Protein AF-A0A7V6G602-F1 (afdb_monomer)

Radius of gyration: 12.36 Å; Cα contacts (8 Å, |Δi|>4): 120; chains: 1; bounding box: 35×34×28 Å

Solvent-accessible surface area (backbone atoms only — not comparable to full-atom values): 4573 Å² total; per-residue (Å²): 131,84,48,66,46,73,57,56,68,73,54,24,54,55,43,66,74,45,83,66,79,53,97,54,31,35,46,23,34,36,34,29,69,89,70,51,75,44,69,81,35,47,25,39,69,42,35,32,36,58,44,56,95,86,59,87,77,57,80,82,42,54,65,46,78,44,73,6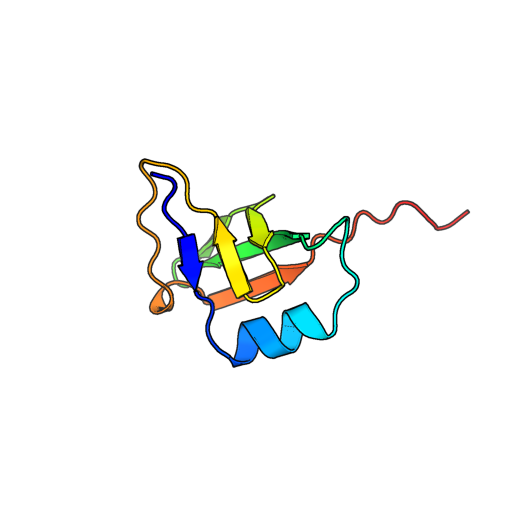0,74,77,85,82,78,81,129

Structure (mmCIF, N/CA/C/O backbone):
data_AF-A0A7V6G602-F1
#
_entry.id   AF-A0A7V6G602-F1
#
loop_
_atom_site.group_PDB
_atom_site.id
_atom_site.type_symbol
_atom_site.label_atom_id
_atom_site.label_alt_id
_atom_site.label_comp_id
_atom_site.label_asym_id
_atom_site.label_entity_id
_atom_site.label_seq_id
_atom_site.pdbx_PDB_ins_code
_atom_site.Cartn_x
_atom_site.Cartn_y
_atom_site.Cartn_z
_atom_site.occupancy
_atom_site.B_iso_or_equiv
_atom_site.auth_seq_id
_atom_site.auth_comp_id
_atom_site.auth_asym_id
_atom_site.auth_atom_id
_atom_site.pdbx_PDB_model_num
ATOM 1 N N . MET A 1 1 ? 2.525 -17.654 9.983 1.00 45.59 1 MET A N 1
ATOM 2 C CA . MET A 1 1 ? 2.409 -17.431 8.521 1.00 45.59 1 MET A CA 1
ATOM 3 C C . MET A 1 1 ? 2.130 -15.951 8.343 1.00 45.59 1 MET A C 1
ATOM 5 O O . MET A 1 1 ? 1.196 -15.473 8.962 1.00 45.59 1 MET A O 1
ATOM 9 N N . GLY A 1 2 ? 2.983 -15.206 7.635 1.00 58.34 2 GLY A N 1
ATOM 10 C CA . GLY A 1 2 ? 2.841 -13.747 7.561 1.00 58.34 2 GLY A CA 1
ATOM 11 C C . GLY A 1 2 ? 1.571 -13.346 6.812 1.00 58.34 2 GLY A C 1
ATOM 12 O O . GLY A 1 2 ? 1.394 -13.760 5.665 1.00 58.34 2 GLY A O 1
ATOM 13 N N . ASN A 1 3 ? 0.714 -12.551 7.452 1.00 81.56 3 ASN A N 1
ATOM 14 C CA . ASN A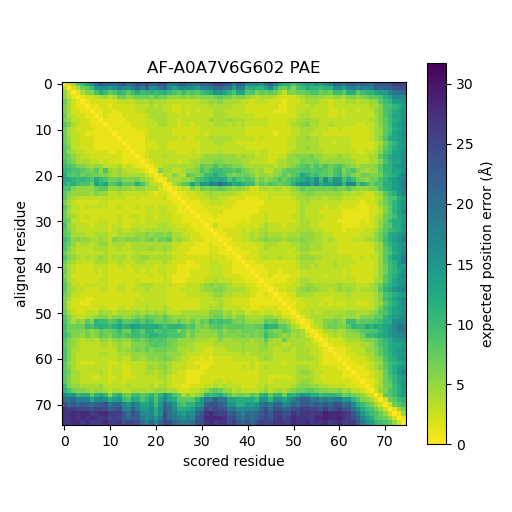 1 3 ? -0.499 -12.028 6.837 1.00 81.56 3 ASN A CA 1
ATOM 15 C C . ASN A 1 3 ? -0.117 -11.035 5.731 1.00 81.56 3 ASN A C 1
ATOM 17 O O . ASN A 1 3 ? 0.677 -10.114 5.934 1.00 81.56 3 ASN A O 1
ATOM 21 N N . LYS A 1 4 ? -0.655 -11.254 4.532 1.00 86.69 4 LYS A N 1
ATOM 22 C CA . LYS A 1 4 ? -0.491 -10.361 3.385 1.00 86.69 4 LYS A CA 1
ATOM 23 C C . LYS A 1 4 ? -1.867 -9.923 2.927 1.00 86.69 4 LYS A C 1
ATOM 25 O O . LYS A 1 4 ? -2.744 -10.763 2.742 1.00 86.69 4 LYS A O 1
ATOM 30 N N . LEU A 1 5 ? -2.027 -8.627 2.715 1.00 89.75 5 LEU A N 1
ATOM 31 C CA . LEU A 1 5 ? -3.258 -8.030 2.229 1.00 89.75 5 LEU A CA 1
ATOM 32 C C . LEU A 1 5 ? -3.075 -7.658 0.758 1.00 89.75 5 LEU A C 1
ATOM 34 O O . LEU A 1 5 ? -2.154 -6.917 0.413 1.00 89.75 5 LEU A O 1
ATOM 38 N N . ARG A 1 6 ? -3.916 -8.200 -0.124 1.00 91.56 6 ARG A N 1
ATOM 39 C CA . ARG A 1 6 ? -3.863 -7.873 -1.553 1.00 91.56 6 ARG A CA 1
ATOM 40 C C . ARG A 1 6 ? -4.533 -6.526 -1.791 1.00 91.56 6 ARG A C 1
ATOM 42 O O . ARG A 1 6 ? -5.720 -6.407 -1.541 1.00 91.56 6 ARG A O 1
ATOM 49 N N . LEU A 1 7 ? -3.797 -5.548 -2.301 1.00 91.81 7 LEU A N 1
ATOM 50 C CA . LEU A 1 7 ? -4.297 -4.198 -2.554 1.00 91.81 7 LEU A CA 1
ATOM 51 C C . LEU A 1 7 ? -5.392 -4.163 -3.637 1.00 91.81 7 LEU A C 1
ATOM 53 O O . LEU A 1 7 ? -5.490 -5.062 -4.475 1.00 91.81 7 LEU A O 1
ATOM 57 N N . LYS A 1 8 ? -6.211 -3.103 -3.626 1.00 92.38 8 LYS A N 1
ATOM 58 C CA . LYS A 1 8 ? -7.198 -2.823 -4.684 1.00 92.38 8 LYS A CA 1
ATOM 59 C C . LYS A 1 8 ? -6.489 -2.511 -6.005 1.00 92.38 8 LYS A C 1
ATOM 61 O O . LYS A 1 8 ? -5.387 -1.964 -5.998 1.00 92.38 8 LYS A O 1
ATOM 66 N N . GLU A 1 9 ? -7.130 -2.810 -7.135 1.00 91.00 9 GLU A N 1
ATOM 67 C CA . GLU A 1 9 ? -6.531 -2.631 -8.470 1.00 91.00 9 GLU A CA 1
ATOM 68 C C . GLU A 1 9 ? -6.080 -1.192 -8.742 1.00 91.00 9 GLU A C 1
ATOM 70 O O . GLU A 1 9 ? -5.046 -0.991 -9.368 1.00 91.00 9 GLU A O 1
ATOM 75 N N . GLU A 1 10 ? -6.790 -0.195 -8.209 1.00 91.31 10 GLU A N 1
ATOM 76 C CA . GLU A 1 10 ? -6.388 1.215 -8.283 1.00 91.31 10 GLU A CA 1
ATOM 77 C C . GLU A 1 10 ? -5.013 1.469 -7.639 1.00 91.31 10 GLU A C 1
ATOM 79 O O . GLU A 1 10 ? -4.161 2.148 -8.213 1.00 91.31 10 GLU A O 1
ATOM 84 N N . HIS A 1 11 ? -4.759 0.868 -6.474 1.00 91.56 11 HIS A N 1
ATOM 85 C CA . HIS A 1 11 ? -3.501 1.004 -5.752 1.00 91.56 11 HIS A CA 1
ATOM 86 C C . HIS A 1 11 ? -2.398 0.200 -6.434 1.00 91.56 11 HIS A C 1
ATOM 88 O O . HIS A 1 11 ? -1.276 0.684 -6.545 1.00 91.56 11 HIS A O 1
ATOM 94 N N . ILE A 1 12 ? -2.721 -0.999 -6.931 1.00 92.31 12 ILE A N 1
ATOM 95 C CA . ILE A 1 12 ? -1.788 -1.822 -7.708 1.00 92.31 12 ILE A CA 1
ATOM 96 C C . ILE A 1 12 ? -1.358 -1.076 -8.967 1.00 92.31 12 ILE A C 1
ATOM 98 O O . ILE A 1 12 ? -0.168 -1.004 -9.257 1.00 92.31 12 ILE A O 1
ATOM 102 N N . GLY A 1 13 ? -2.310 -0.491 -9.694 1.00 92.25 13 GLY A N 1
ATOM 103 C CA . GLY A 1 13 ? -2.045 0.304 -10.886 1.00 92.25 13 GLY A CA 1
ATOM 104 C C . GLY A 1 13 ? -1.161 1.505 -10.575 1.00 92.25 13 GLY A C 1
ATOM 105 O O . GLY A 1 13 ? -0.175 1.729 -11.271 1.00 92.25 13 GLY A O 1
ATOM 106 N N . TYR A 1 14 ? -1.448 2.238 -9.497 1.00 91.19 14 TYR A N 1
ATOM 107 C CA . TYR A 1 14 ? -0.584 3.328 -9.045 1.00 91.19 14 TYR A CA 1
ATOM 108 C C . TYR A 1 14 ? 0.842 2.841 -8.744 1.00 91.19 14 TYR A C 1
ATOM 110 O O . TYR A 1 14 ? 1.793 3.368 -9.317 1.00 91.19 14 TYR A O 1
ATOM 118 N N . LEU A 1 15 ? 0.991 1.811 -7.906 1.00 90.31 15 LEU A N 1
ATOM 119 C CA . LEU A 1 15 ? 2.289 1.300 -7.457 1.00 90.31 15 LEU A CA 1
ATOM 120 C C . LEU A 1 15 ? 3.105 0.644 -8.576 1.00 90.31 15 LEU A C 1
ATOM 122 O O . LEU A 1 15 ? 4.321 0.803 -8.600 1.00 90.31 15 LEU A O 1
ATOM 126 N N . SER A 1 16 ? 2.453 -0.027 -9.528 1.00 89.62 16 SER A N 1
ATOM 127 C CA . SER A 1 16 ? 3.117 -0.653 -10.684 1.00 89.62 16 SER A CA 1
ATOM 128 C C . SER A 1 16 ? 3.722 0.376 -11.642 1.00 89.62 16 SER A C 1
ATOM 130 O O . SER A 1 16 ? 4.613 0.050 -12.418 1.00 89.62 16 SER A O 1
ATOM 132 N N . ASN A 1 17 ? 3.235 1.621 -11.600 1.00 89.06 17 ASN A N 1
ATOM 133 C CA . ASN A 1 17 ? 3.800 2.738 -12.356 1.00 89.06 17 ASN A CA 1
ATOM 134 C C . ASN A 1 17 ? 4.890 3.496 -11.578 1.00 89.06 17 ASN A C 1
ATOM 136 O O . ASN A 1 17 ? 5.470 4.441 -12.112 1.00 89.06 17 ASN A O 1
ATOM 140 N N . GLN A 1 18 ? 5.158 3.125 -10.323 1.00 87.94 18 GLN A N 1
ATOM 141 C CA . GLN A 1 18 ? 6.221 3.716 -9.516 1.00 87.94 18 GLN A CA 1
ATOM 142 C C . GLN A 1 18 ? 7.490 2.858 -9.575 1.00 87.94 18 GLN A C 1
ATOM 144 O O . GLN A 1 18 ? 7.399 1.638 -9.727 1.00 87.94 18 GLN A O 1
ATOM 149 N N . PRO A 1 19 ? 8.682 3.461 -9.418 1.00 84.06 19 PRO A N 1
ATOM 150 C CA . PRO A 1 19 ? 9.917 2.697 -9.338 1.00 84.06 19 PRO A CA 1
ATOM 151 C C . PRO A 1 19 ? 9.893 1.746 -8.135 1.00 84.06 19 PRO A C 1
ATOM 153 O O . PRO A 1 19 ? 9.391 2.077 -7.058 1.00 84.06 19 PRO A O 1
ATOM 156 N N . GLU A 1 20 ? 10.454 0.556 -8.312 1.00 85.19 20 GLU A N 1
ATOM 157 C CA . GLU A 1 20 ? 10.711 -0.360 -7.206 1.00 85.19 20 GLU A CA 1
ATOM 158 C C . GLU A 1 20 ? 11.960 0.084 -6.440 1.00 85.19 20 GLU A C 1
ATOM 160 O O . GLU A 1 20 ? 12.919 0.592 -7.022 1.00 85.19 20 GLU A O 1
ATOM 165 N N . GLN A 1 21 ? 11.959 -0.109 -5.122 1.00 84.12 21 GLN A N 1
ATOM 166 C CA . GLN A 1 21 ? 13.092 0.262 -4.262 1.00 84.12 21 GLN A CA 1
ATOM 167 C C . GLN A 1 21 ? 14.048 -0.913 -4.015 1.00 84.12 21 GLN A C 1
ATOM 169 O O . GLN A 1 21 ? 15.061 -0.767 -3.337 1.00 84.12 21 GLN A O 1
ATOM 174 N N . GLY A 1 22 ? 13.734 -2.079 -4.581 1.00 78.38 22 GLY A N 1
ATOM 175 C CA . GLY A 1 22 ? 14.549 -3.286 -4.539 1.00 78.38 22 GLY A CA 1
ATOM 176 C C . GLY A 1 22 ? 13.968 -4.378 -5.438 1.00 78.38 22 GLY A C 1
ATOM 177 O O . GLY A 1 22 ? 13.179 -4.096 -6.334 1.00 78.38 22 GLY A O 1
ATOM 178 N N . MET A 1 23 ? 14.346 -5.637 -5.201 1.00 81.19 23 MET A N 1
ATOM 179 C CA . MET A 1 23 ? 13.868 -6.787 -5.984 1.00 81.19 23 MET A CA 1
ATOM 180 C C . MET A 1 23 ? 12.404 -7.120 -5.660 1.00 81.19 23 MET A C 1
ATOM 182 O O . MET A 1 23 ? 12.138 -7.994 -4.833 1.00 81.19 23 MET A O 1
ATOM 186 N N . GLY A 1 24 ? 11.447 -6.438 -6.288 1.00 84.50 24 GLY A N 1
ATOM 187 C CA . GLY A 1 24 ? 10.033 -6.779 -6.126 1.00 84.50 24 GLY A CA 1
ATOM 188 C C . GLY A 1 24 ? 9.362 -6.152 -4.903 1.00 84.50 24 GLY A C 1
ATOM 189 O O . GLY A 1 24 ? 8.369 -6.703 -4.420 1.00 84.50 24 GLY A O 1
ATOM 190 N N . TYR A 1 25 ? 9.909 -5.075 -4.324 1.00 91.19 25 TYR A N 1
ATOM 191 C CA . TYR A 1 25 ? 9.276 -4.400 -3.187 1.00 91.19 25 TYR A CA 1
ATOM 192 C C . TYR A 1 25 ? 9.347 -2.873 -3.247 1.00 91.19 25 TYR A C 1
ATOM 194 O O . TYR A 1 25 ? 10.264 -2.274 -3.815 1.00 91.19 25 TYR A O 1
ATOM 202 N N . GLN A 1 26 ? 8.362 -2.256 -2.602 1.00 92.00 26 GLN A N 1
ATOM 203 C CA . GLN A 1 26 ? 8.212 -0.816 -2.436 1.00 92.00 26 GLN A CA 1
ATOM 204 C C . GLN A 1 26 ? 7.893 -0.521 -0.972 1.00 92.00 26 GLN A C 1
ATOM 206 O O . GLN A 1 26 ? 7.115 -1.242 -0.341 1.00 92.00 26 GLN A O 1
ATOM 211 N N . ILE A 1 27 ? 8.510 0.520 -0.428 1.00 92.12 27 ILE A N 1
ATOM 212 C CA . ILE A 1 27 ? 8.184 1.081 0.877 1.00 92.12 27 ILE A CA 1
ATOM 213 C C . ILE A 1 27 ? 7.168 2.192 0.635 1.00 92.12 27 ILE A C 1
ATOM 215 O O . ILE A 1 27 ? 7.379 3.076 -0.195 1.00 92.12 27 ILE A O 1
ATOM 219 N N . VAL A 1 28 ? 6.042 2.122 1.330 1.00 92.06 28 VAL A N 1
ATOM 220 C CA . VAL A 1 28 ? 4.917 3.036 1.162 1.00 92.06 28 VAL A CA 1
ATOM 221 C C . VAL A 1 28 ? 4.457 3.557 2.512 1.00 92.06 28 VAL A C 1
ATOM 223 O O . VAL A 1 28 ? 4.538 2.855 3.522 1.00 92.06 28 VAL A O 1
ATOM 226 N N . ASP A 1 29 ? 3.912 4.761 2.502 1.00 93.25 29 ASP A N 1
ATOM 227 C CA . ASP A 1 29 ? 3.146 5.298 3.613 1.00 93.25 29 ASP A CA 1
ATOM 228 C C . ASP A 1 29 ? 1.654 5.140 3.284 1.00 93.25 29 ASP A C 1
ATOM 230 O O . ASP A 1 29 ? 1.212 5.366 2.151 1.00 93.25 29 ASP A O 1
ATOM 234 N N . ILE A 1 30 ? 0.875 4.676 4.261 1.00 92.31 30 ILE A N 1
ATOM 235 C CA . ILE A 1 30 ? -0.549 4.372 4.100 1.00 92.31 30 ILE A CA 1
ATOM 236 C C . ILE A 1 30 ? -1.353 5.251 5.039 1.00 92.31 30 ILE A C 1
ATOM 238 O O . ILE A 1 30 ? -1.198 5.181 6.256 1.00 92.31 30 ILE A O 1
ATOM 242 N N . THR A 1 31 ? -2.263 6.029 4.473 1.00 93.75 31 THR A N 1
ATOM 243 C CA . THR A 1 31 ? -3.234 6.806 5.236 1.00 93.75 31 THR A CA 1
ATOM 244 C C . THR A 1 31 ? -4.528 6.017 5.308 1.00 93.75 31 THR A C 1
ATOM 246 O O . THR A 1 31 ? -5.113 5.676 4.277 1.00 93.75 31 THR A O 1
ATOM 249 N N . LEU A 1 32 ? -4.984 5.727 6.521 1.00 92.69 32 LEU A N 1
ATOM 250 C CA . LEU A 1 32 ? -6.276 5.100 6.765 1.00 92.69 32 LEU A CA 1
ATOM 251 C C . LEU A 1 32 ? -7.395 6.153 6.793 1.00 92.69 32 LEU A C 1
ATOM 253 O O . LEU A 1 32 ? -7.166 7.325 7.096 1.00 92.69 32 LEU A O 1
ATOM 257 N N . LYS A 1 33 ? -8.635 5.738 6.522 1.00 93.44 33 LYS A N 1
ATOM 258 C CA . LYS A 1 33 ? -9.835 6.594 6.533 1.00 93.44 33 LYS A CA 1
ATOM 259 C C . LYS A 1 33 ? -10.086 7.255 7.888 1.00 93.44 33 LYS A C 1
ATOM 261 O O . LYS A 1 33 ? -10.666 8.334 7.939 1.00 93.44 33 LYS A O 1
ATOM 266 N N . ASN A 1 34 ? -9.628 6.637 8.977 1.00 90.75 34 ASN A N 1
ATOM 267 C CA . ASN A 1 34 ? -9.697 7.202 10.326 1.00 90.75 34 ASN A CA 1
ATOM 268 C C . ASN A 1 34 ? -8.627 8.287 10.597 1.00 90.75 34 ASN A C 1
ATOM 270 O O . ASN A 1 34 ? -8.550 8.795 11.712 1.00 90.75 34 ASN A O 1
ATOM 274 N N . GLY A 1 35 ? -7.797 8.630 9.605 1.00 90.94 35 GLY A N 1
ATOM 275 C CA . GLY A 1 35 ? -6.714 9.609 9.716 1.00 90.94 35 GLY A CA 1
ATOM 276 C C . GLY A 1 35 ? -5.405 9.045 10.273 1.00 90.94 35 GLY A C 1
ATOM 277 O O . GLY A 1 35 ? -4.424 9.779 10.373 1.00 90.94 35 GLY A O 1
ATOM 278 N N . GLN A 1 36 ? -5.354 7.756 10.621 1.00 92.00 36 GLN A N 1
ATOM 279 C CA . GLN A 1 36 ? -4.128 7.111 11.075 1.00 92.00 36 GLN A CA 1
ATOM 280 C C . GLN A 1 36 ? -3.151 6.948 9.909 1.00 92.00 36 GLN A C 1
ATOM 282 O O . GLN A 1 36 ? -3.501 6.408 8.859 1.00 92.00 36 GLN A O 1
ATOM 287 N N . LEU A 1 37 ? -1.908 7.376 10.121 1.00 92.38 37 LEU A N 1
ATOM 288 C CA . LEU A 1 37 ? -0.823 7.221 9.160 1.00 92.38 37 LEU A CA 1
ATOM 289 C C . LEU A 1 37 ? 0.064 6.039 9.555 1.00 92.38 37 LEU A C 1
ATOM 291 O O . LEU A 1 37 ? 0.570 5.961 10.676 1.00 92.38 37 LEU A O 1
ATOM 295 N N . LEU A 1 38 ? 0.258 5.122 8.618 1.00 90.38 38 LEU A N 1
ATOM 296 C CA . LEU A 1 38 ? 1.102 3.951 8.752 1.00 90.38 38 LEU A CA 1
ATOM 297 C C . LEU A 1 38 ? 2.322 4.116 7.857 1.00 90.38 38 LEU A C 1
ATOM 299 O O . LEU A 1 38 ? 2.237 3.917 6.648 1.00 90.38 38 LEU A O 1
ATOM 303 N N . ASN A 1 39 ? 3.451 4.456 8.465 1.00 91.62 39 ASN A N 1
ATOM 304 C CA . ASN A 1 39 ? 4.685 4.700 7.729 1.00 91.62 39 ASN A CA 1
ATOM 305 C C . ASN A 1 39 ? 5.486 3.413 7.493 1.00 91.62 39 ASN A C 1
ATOM 307 O O . ASN A 1 39 ? 5.320 2.428 8.221 1.00 91.62 39 ASN A O 1
ATOM 311 N N . ASP A 1 40 ? 6.373 3.455 6.498 1.00 90.56 40 ASP A N 1
ATOM 312 C CA . ASP A 1 40 ? 7.394 2.428 6.233 1.00 90.56 40 ASP A CA 1
ATOM 313 C C . ASP A 1 40 ? 6.823 1.022 5.978 1.00 90.56 40 ASP A C 1
ATOM 315 O O . ASP A 1 40 ? 7.368 -0.007 6.395 1.00 90.56 40 ASP A O 1
ATOM 319 N N . ARG A 1 41 ? 5.688 0.958 5.282 1.00 91.50 41 ARG A N 1
ATOM 320 C CA . ARG A 1 41 ? 5.010 -0.299 4.972 1.00 91.50 41 ARG A CA 1
ATOM 321 C 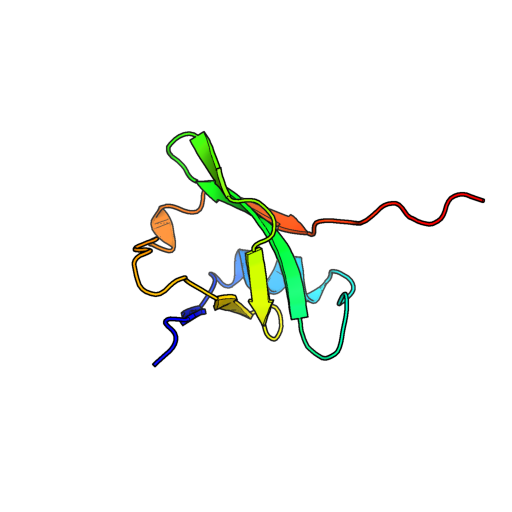C . ARG A 1 41 ? 5.571 -0.940 3.723 1.00 91.50 41 ARG A C 1
ATOM 323 O O . ARG A 1 41 ? 5.822 -0.280 2.728 1.00 91.50 41 ARG A O 1
ATOM 330 N N . ILE A 1 42 ? 5.737 -2.257 3.765 1.00 91.62 42 ILE A N 1
ATOM 331 C CA . ILE A 1 42 ? 6.314 -3.007 2.650 1.00 91.62 42 ILE A CA 1
ATOM 332 C C . ILE A 1 42 ? 5.190 -3.548 1.776 1.00 91.62 42 ILE A C 1
ATOM 334 O O . ILE A 1 42 ? 4.383 -4.365 2.228 1.00 91.62 42 ILE A O 1
ATOM 338 N N . VAL A 1 43 ? 5.192 -3.144 0.510 1.00 92.62 43 VAL A N 1
ATOM 339 C CA . VAL A 1 43 ? 4.381 -3.746 -0.546 1.00 92.62 43 VAL A CA 1
ATOM 340 C C . VAL A 1 43 ? 5.270 -4.614 -1.427 1.00 92.62 43 VAL A C 1
ATOM 342 O O . VAL A 1 43 ? 6.323 -4.181 -1.882 1.00 92.62 43 VAL A O 1
ATOM 345 N N . LEU A 1 44 ? 4.842 -5.850 -1.666 1.00 91.75 44 LEU A N 1
ATOM 346 C CA . LEU A 1 44 ? 5.525 -6.824 -2.514 1.00 91.75 44 LEU A CA 1
ATOM 347 C C . LEU A 1 44 ? 4.842 -6.910 -3.883 1.00 91.75 44 LEU A C 1
ATOM 349 O O . LEU A 1 44 ? 3.614 -7.046 -3.950 1.00 91.75 44 LEU A O 1
ATOM 353 N N . ASN A 1 45 ? 5.636 -6.884 -4.956 1.00 89.38 45 ASN A N 1
ATOM 354 C CA . ASN A 1 45 ? 5.208 -6.940 -6.360 1.00 89.38 45 ASN A CA 1
ATOM 355 C C . ASN A 1 45 ? 4.079 -5.944 -6.672 1.00 89.38 45 ASN A C 1
ATOM 357 O O . ASN A 1 45 ? 3.080 -6.308 -7.298 1.00 89.38 45 ASN A O 1
ATOM 361 N N . SER A 1 46 ? 4.163 -4.744 -6.087 1.00 89.81 46 SER A N 1
ATOM 362 C CA . SER A 1 46 ? 3.147 -3.683 -6.176 1.00 89.81 46 SER A CA 1
ATOM 363 C C . SER A 1 46 ? 1.722 -4.103 -5.776 1.00 89.81 46 SER A C 1
ATOM 365 O O . SER A 1 46 ? 0.770 -3.373 -6.024 1.00 89.81 46 SER A O 1
ATOM 367 N N . SER A 1 47 ? 1.556 -5.274 -5.147 1.00 92.50 47 SER A N 1
ATOM 368 C CA . SER A 1 47 ? 0.253 -5.934 -5.003 1.00 92.50 47 SER A CA 1
ATOM 369 C C . SER A 1 47 ? -0.078 -6.377 -3.589 1.00 92.50 47 SER A C 1
ATOM 371 O O . SER A 1 47 ? -1.250 -6.401 -3.220 1.00 92.50 47 SER A O 1
ATOM 373 N N . TYR A 1 48 ? 0.921 -6.755 -2.793 1.00 92.25 48 TYR A N 1
ATOM 374 C CA . TYR A 1 48 ? 0.693 -7.360 -1.484 1.00 92.25 48 TYR A CA 1
ATOM 375 C C . TYR A 1 48 ? 1.311 -6.520 -0.381 1.00 92.25 48 TYR A C 1
ATOM 377 O O . TYR A 1 48 ? 2.528 -6.516 -0.213 1.00 92.25 48 TYR A O 1
ATOM 385 N N . LEU A 1 49 ? 0.466 -5.865 0.406 1.00 92.12 49 LEU A N 1
ATOM 386 C CA . LEU A 1 49 ? 0.870 -5.205 1.634 1.00 92.12 49 LEU A CA 1
ATOM 387 C C . LEU A 1 49 ? 1.202 -6.256 2.697 1.00 92.12 49 LEU A C 1
ATOM 389 O O . LEU A 1 49 ? 0.393 -7.135 3.001 1.00 92.12 49 LEU A O 1
ATOM 393 N N . LYS A 1 50 ? 2.397 -6.167 3.274 1.00 90.81 50 LYS A N 1
ATOM 394 C CA . LYS A 1 50 ? 2.805 -7.006 4.398 1.00 90.81 50 LYS A CA 1
ATOM 395 C C . LYS A 1 50 ? 2.205 -6.452 5.693 1.00 90.81 50 LYS A C 1
ATOM 397 O O . LYS A 1 50 ? 2.501 -5.321 6.072 1.00 90.81 50 LYS A O 1
ATOM 402 N N . LEU A 1 51 ? 1.396 -7.261 6.373 1.00 88.06 51 LEU A N 1
ATOM 403 C CA . LEU A 1 51 ? 0.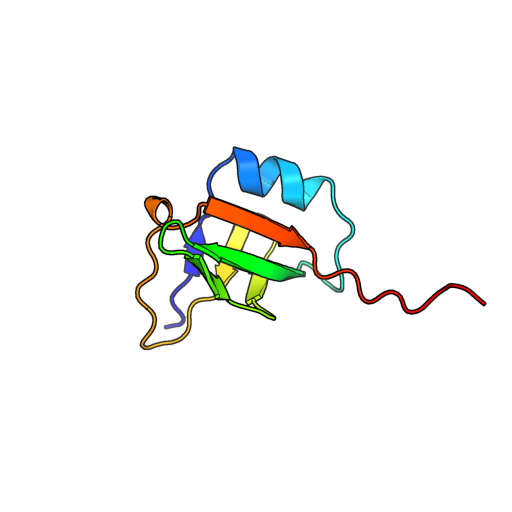843 -6.942 7.688 1.00 88.06 51 LEU A CA 1
ATOM 404 C C . LEU A 1 51 ? 1.713 -7.555 8.791 1.00 88.06 51 LEU A C 1
ATOM 406 O O . LEU A 1 51 ? 2.324 -8.613 8.603 1.00 88.06 51 LEU A O 1
ATOM 410 N N . ASN A 1 52 ? 1.757 -6.899 9.949 1.00 82.88 52 ASN A N 1
ATOM 411 C CA . ASN A 1 52 ? 2.349 -7.479 11.152 1.00 82.88 52 ASN A CA 1
ATOM 412 C C . ASN A 1 52 ? 1.398 -8.518 11.768 1.00 82.88 52 ASN A C 1
ATOM 414 O O . ASN A 1 52 ? 0.200 -8.514 11.496 1.00 82.88 52 ASN A O 1
ATOM 418 N N . GLU A 1 53 ? 1.922 -9.417 12.605 1.00 79.50 53 GLU A N 1
ATOM 419 C CA . GLU A 1 53 ? 1.157 -10.562 13.135 1.00 79.50 53 GLU A CA 1
ATOM 420 C C . GLU A 1 53 ? -0.093 -10.157 13.933 1.00 79.50 53 GLU A C 1
ATOM 422 O O . GLU A 1 53 ? -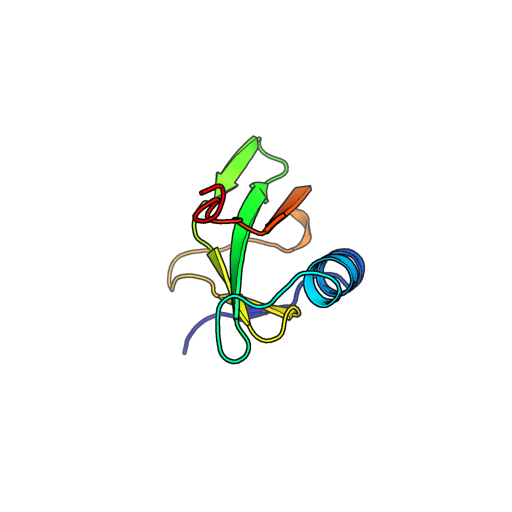1.089 -10.876 13.905 1.00 79.50 53 GLU A O 1
ATOM 427 N N . SER A 1 54 ? -0.070 -8.984 14.570 1.00 78.38 54 SER A N 1
ATOM 428 C CA . SER A 1 54 ? -1.189 -8.447 15.356 1.00 78.38 54 SER A CA 1
ATOM 429 C C . SER A 1 54 ? -1.976 -7.340 14.646 1.00 78.38 54 SER A C 1
ATOM 431 O O . SER A 1 54 ? -2.897 -6.783 15.238 1.00 78.38 54 SER A O 1
ATOM 433 N N . GLU A 1 55 ? -1.621 -6.976 13.410 1.00 77.38 55 GLU A N 1
ATOM 434 C CA . GLU A 1 55 ? -2.320 -5.914 12.683 1.00 77.38 55 GLU A CA 1
ATOM 435 C C . GLU A 1 55 ? -3.483 -6.463 11.863 1.00 77.38 55 GLU A C 1
ATOM 437 O O . GLU A 1 55 ? -3.307 -7.304 10.98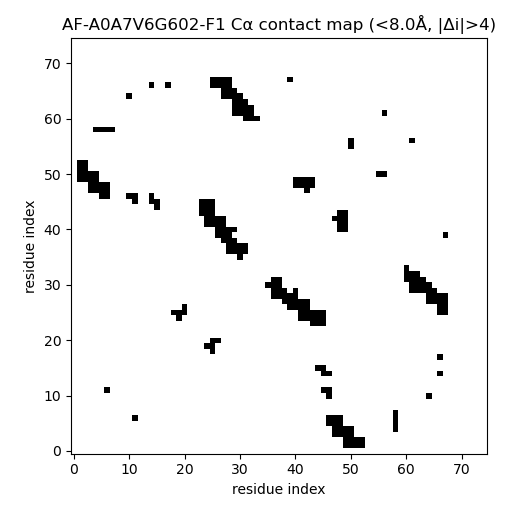0 1.00 77.38 55 GLU A O 1
ATOM 442 N N . GLN A 1 56 ? -4.671 -5.928 12.136 1.00 77.25 56 GLN A N 1
ATOM 443 C CA . GLN A 1 56 ? -5.869 -6.133 11.333 1.00 77.25 56 GLN A CA 1
ATOM 444 C C . GLN A 1 56 ? -6.219 -4.812 10.658 1.00 77.25 56 GLN A C 1
ATOM 446 O O . GLN A 1 56 ? -6.770 -3.912 11.284 1.00 77.25 56 GLN A O 1
ATOM 451 N N . ILE A 1 57 ? -5.826 -4.688 9.394 1.00 84.12 57 ILE A N 1
ATOM 452 C CA . ILE A 1 57 ? -6.172 -3.561 8.529 1.00 84.12 57 ILE A CA 1
ATOM 453 C C . ILE A 1 57 ? -7.004 -4.139 7.398 1.00 84.12 57 ILE A C 1
ATOM 455 O O . ILE A 1 57 ? -6.554 -5.079 6.735 1.00 84.12 57 ILE A O 1
ATOM 459 N N . ASP A 1 58 ? -8.192 -3.586 7.180 1.00 86.25 58 ASP A N 1
ATOM 460 C CA . ASP A 1 58 ? -8.995 -3.931 6.019 1.00 86.25 58 ASP A CA 1
ATOM 461 C C . ASP A 1 58 ? -8.594 -3.071 4.813 1.00 86.25 58 ASP A C 1
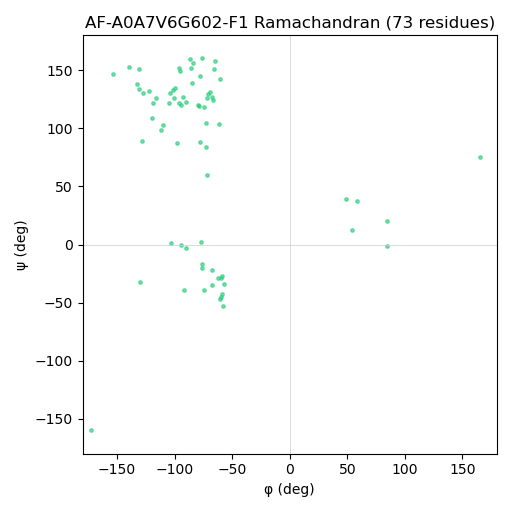ATOM 463 O O . ASP A 1 58 ? -8.131 -1.935 4.943 1.00 86.25 58 ASP A O 1
ATOM 467 N N . LEU A 1 59 ? -8.780 -3.603 3.606 1.00 86.69 59 LEU A N 1
ATOM 468 C CA . LEU A 1 59 ? -8.563 -2.839 2.376 1.00 86.69 59 LEU A CA 1
ATOM 469 C C . LEU A 1 59 ? -9.498 -1.647 2.267 1.00 86.69 59 LEU A C 1
ATOM 471 O O . LEU A 1 59 ? -9.163 -0.671 1.597 1.00 86.69 59 LEU A O 1
ATOM 475 N N . ASP A 1 60 ? -10.680 -1.739 2.866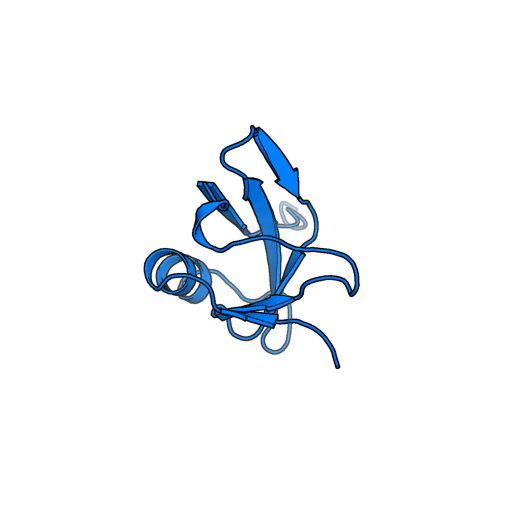 1.00 89.25 60 ASP A N 1
ATOM 476 C CA . ASP A 1 60 ? -11.612 -0.634 2.860 1.00 89.25 60 ASP A CA 1
ATOM 477 C C . ASP A 1 60 ? -11.225 0.474 3.836 1.00 89.25 60 ASP A C 1
ATOM 479 O O . ASP A 1 60 ? -11.617 1.615 3.620 1.00 89.25 60 ASP A O 1
ATOM 483 N N . ASP A 1 61 ? -10.387 0.198 4.835 1.00 90.75 61 ASP A N 1
ATOM 484 C CA . ASP A 1 61 ? -9.871 1.232 5.732 1.00 90.75 61 ASP A CA 1
ATOM 485 C C . ASP A 1 61 ? -8.778 2.079 5.081 1.00 90.75 61 ASP A C 1
ATOM 487 O O . ASP A 1 61 ? -8.479 3.168 5.565 1.00 90.75 61 ASP A O 1
ATOM 491 N N . ILE A 1 62 ? -8.181 1.620 3.980 1.00 92.06 62 ILE A N 1
ATOM 492 C CA . ILE A 1 62 ? -7.138 2.359 3.271 1.00 92.06 62 ILE A CA 1
ATOM 493 C C . ILE A 1 62 ? -7.774 3.523 2.505 1.00 92.06 62 ILE A C 1
ATOM 495 O O . ILE A 1 62 ? -8.587 3.331 1.602 1.00 92.06 62 ILE A O 1
ATOM 499 N N . ALA A 1 63 ? -7.380 4.747 2.855 1.00 92.12 63 ALA A N 1
ATOM 500 C CA . ALA A 1 63 ? -7.780 5.955 2.141 1.00 92.12 63 ALA A CA 1
ATOM 501 C C . ALA A 1 63 ? -6.780 6.324 1.040 1.00 92.12 63 ALA A C 1
ATOM 503 O O . ALA A 1 63 ? -7.181 6.772 -0.032 1.00 92.12 63 ALA A O 1
ATOM 504 N N . LYS A 1 64 ? -5.477 6.167 1.303 1.00 91.75 64 LYS A N 1
ATOM 505 C CA . LYS A 1 64 ? -4.415 6.545 0.365 1.00 91.75 64 LYS A CA 1
ATOM 506 C C . LYS A 1 64 ? -3.153 5.715 0.589 1.00 91.75 64 LYS A C 1
ATOM 508 O O . LYS A 1 64 ? -2.840 5.369 1.726 1.00 91.75 64 LYS A O 1
ATOM 513 N N . ILE A 1 65 ? -2.428 5.440 -0.492 1.00 92.38 65 ILE A N 1
ATOM 514 C CA . ILE A 1 65 ? -1.105 4.806 -0.476 1.00 92.38 65 ILE A CA 1
ATOM 515 C C . ILE A 1 65 ? -0.157 5.679 -1.289 1.00 92.38 65 ILE A C 1
ATOM 517 O O . ILE A 1 65 ? -0.477 6.045 -2.420 1.00 92.38 65 ILE A O 1
ATOM 521 N N . GLU A 1 66 ? 1.005 5.990 -0.726 1.00 91.75 66 GLU A N 1
ATOM 522 C CA . GLU A 1 66 ? 2.028 6.813 -1.369 1.00 91.75 66 GLU A CA 1
ATOM 523 C C . GLU A 1 66 ? 3.381 6.127 -1.256 1.00 91.75 66 GLU A C 1
ATOM 525 O O . GLU A 1 66 ? 3.741 5.632 -0.191 1.00 91.75 66 GLU A O 1
ATOM 530 N N . ILE A 1 67 ? 4.140 6.076 -2.352 1.00 90.69 67 ILE A N 1
ATOM 531 C CA . ILE A 1 67 ? 5.489 5.516 -2.294 1.00 90.69 67 ILE A CA 1
ATOM 532 C C . ILE A 1 67 ? 6.395 6.452 -1.494 1.00 90.69 67 ILE A C 1
ATOM 534 O O . ILE A 1 67 ? 6.441 7.661 -1.738 1.00 90.69 67 ILE A O 1
ATOM 538 N N . LYS A 1 68 ? 7.132 5.893 -0.537 1.00 87.06 68 LYS A N 1
ATOM 539 C CA . LYS A 1 68 ? 8.074 6.649 0.276 1.00 87.06 68 LYS A CA 1
ATOM 540 C C . LYS A 1 68 ? 9.336 6.879 -0.540 1.00 87.06 68 LYS A C 1
ATOM 542 O O . LYS A 1 68 ? 10.265 6.075 -0.519 1.00 87.06 68 LYS A O 1
ATOM 547 N N . ILE A 1 69 ? 9.365 7.960 -1.314 1.00 75.12 69 ILE A N 1
ATOM 548 C CA . ILE A 1 69 ? 10.554 8.337 -2.079 1.00 75.12 69 ILE A CA 1
ATOM 549 C C . ILE A 1 69 ? 11.586 8.869 -1.082 1.00 75.12 69 ILE A C 1
ATOM 551 O O . ILE A 1 69 ? 11.475 10.002 -0.614 1.00 75.12 69 ILE A O 1
ATOM 555 N N . ASN A 1 70 ? 12.610 8.070 -0.765 1.00 59.53 70 ASN A N 1
ATOM 556 C CA . ASN A 1 70 ? 13.830 8.622 -0.189 1.00 59.53 70 ASN A CA 1
ATOM 557 C C . ASN A 1 70 ? 14.401 9.583 -1.229 1.00 59.53 70 ASN A C 1
ATOM 559 O O . ASN A 1 70 ? 14.957 9.166 -2.243 1.00 59.53 70 ASN A O 1
ATOM 563 N N . SER A 1 71 ? 14.227 10.879 -0.996 1.00 48.22 71 SER A N 1
ATOM 564 C CA . SER A 1 71 ? 14.877 11.930 -1.765 1.00 48.22 71 SER A CA 1
ATOM 565 C C . SER A 1 71 ? 16.372 11.972 -1.420 1.00 48.22 71 SER A C 1
ATOM 567 O O . SER A 1 71 ? 16.879 12.982 -0.948 1.00 48.22 71 SER A O 1
ATOM 569 N N . GLU A 1 72 ? 17.094 10.881 -1.653 1.00 52.03 72 GLU A N 1
ATOM 570 C CA . GLU A 1 72 ? 18.543 10.906 -1.809 1.00 52.03 72 GLU A CA 1
ATOM 571 C C . GLU A 1 72 ? 18.804 10.907 -3.306 1.00 52.03 72 GLU A C 1
ATOM 573 O O . GLU A 1 72 ? 18.840 9.847 -3.913 1.00 52.03 72 GLU A O 1
ATOM 578 N N . ASN A 1 73 ? 18.830 12.099 -3.907 1.00 47.44 73 ASN A N 1
ATOM 579 C CA . ASN A 1 73 ? 19.565 12.475 -5.125 1.00 47.44 73 ASN A CA 1
ATOM 580 C C . ASN A 1 73 ? 19.017 13.816 -5.644 1.00 47.44 73 ASN A C 1
ATOM 582 O O . ASN A 1 73 ? 18.298 13.895 -6.640 1.00 47.44 73 ASN A O 1
ATOM 586 N N . ARG A 1 74 ? 19.395 14.901 -4.969 1.00 44.34 74 ARG A N 1
ATOM 587 C CA . ARG A 1 74 ? 19.757 16.132 -5.674 1.00 44.34 74 ARG A CA 1
ATOM 588 C C . ARG A 1 74 ? 21.121 16.559 -5.154 1.00 44.34 74 ARG A C 1
ATOM 590 O O . ARG A 1 74 ? 21.219 17.202 -4.113 1.00 44.34 74 ARG A O 1
ATOM 597 N N . SER A 1 75 ? 22.138 16.038 -5.838 1.00 44.84 75 SER A N 1
ATOM 598 C CA . SER A 1 75 ? 23.491 16.593 -5.885 1.00 44.84 75 SER A CA 1
ATOM 599 C C . SER A 1 75 ? 23.473 18.045 -6.350 1.00 44.84 75 SER A C 1
ATOM 601 O O . SER A 1 75 ? 22.522 18.412 -7.081 1.00 44.84 75 SER A O 1
#

pLDDT: mean 84.76, std 12.89, range [44.34, 93.75]

Nearest PDB structures (foldseek):
  1ok0-assembly1_A  TM=5.152E-01  e=3.125E+00  Streptomyces tendae
  3ait-assembly1_A  TM=5.130E-01  e=3.727E+00  Streptomyces tendae
  6wbv-assembly1_H  TM=3.776E-01  e=2.947E+00  Mus musculus
  8gq1-assembly1_H  TM=3.635E-01  e=2.779E+00  Mus musculus

Foldseek 3Di:
DWDKDWADPVQLVVQLPDDAPDDFWFFKWWQFPVRDIDGRWIDGNSTITTDDPPDDDDNNRTPDIGTPDPPPDDD

Sequence (75 aa):
MGNKLRLKEEHIGYLSNQPEQGMGYQIVDITLKNGQLLNDRIVLNSSYLKLNESEQIDLDDIAKIEIKINSENRS

Secondary structure (DSSP, 8-state):
---EEEPPHHHHHHHHTSPPSSSSEEEEEEEETTS-EEEEEEEETTTEEEPPTT----TTTEEEEEE--------

Mea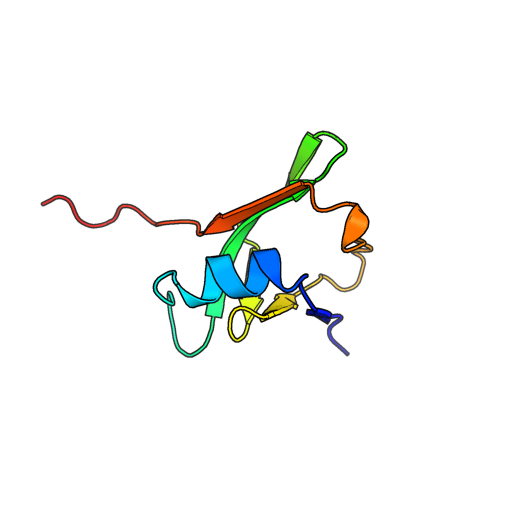n predicted aligned error: 5.92 Å